Protein AF-A0A6J6G4D3-F1 (afdb_monomer_lite)

Structure (mmCIF, N/CA/C/O backbone):
data_AF-A0A6J6G4D3-F1
#
_entry.id   AF-A0A6J6G4D3-F1
#
loop_
_atom_site.group_PDB
_atom_site.id
_atom_site.type_symbol
_atom_site.label_atom_id
_atom_site.label_alt_id
_atom_site.label_comp_id
_atom_site.label_asym_id
_atom_site.label_entity_id
_atom_site.label_seq_id
_atom_site.pdbx_PDB_ins_code
_atom_site.Cartn_x
_atom_site.Cartn_y
_atom_site.Cartn_z
_atom_site.occupancy
_atom_site.B_iso_or_equiv
_atom_site.auth_seq_id
_atom_site.auth_comp_id
_atom_site.auth_asym_id
_atom_site.auth_atom_id
_atom_site.pdbx_PDB_model_num
ATOM 1 N N . MET A 1 1 ? 0.361 -16.123 -17.515 1.00 79.06 1 MET A N 1
ATOM 2 C CA . MET A 1 1 ? 0.739 -14.703 -17.359 1.00 79.06 1 MET A CA 1
ATOM 3 C C . MET A 1 1 ? 1.776 -14.618 -16.249 1.00 79.06 1 MET A C 1
ATOM 5 O O . MET A 1 1 ? 1.481 -15.124 -15.177 1.00 79.06 1 MET A O 1
ATOM 9 N N . LEU A 1 2 ? 2.967 -14.061 -16.498 1.00 91.00 2 LEU A N 1
ATOM 10 C CA . LEU A 1 2 ? 4.023 -13.911 -15.484 1.00 91.00 2 LEU A CA 1
ATOM 11 C C . LEU A 1 2 ? 4.363 -12.427 -15.311 1.00 91.00 2 LEU A C 1
ATOM 13 O O . LEU A 1 2 ? 4.586 -11.736 -16.308 1.00 91.00 2 LEU A O 1
ATOM 17 N N . LEU A 1 3 ? 4.391 -11.960 -14.060 1.00 94.88 3 LEU A N 1
ATOM 18 C CA . LEU A 1 3 ? 4.816 -10.612 -13.694 1.00 94.88 3 LEU A CA 1
ATOM 19 C C . LEU A 1 3 ? 6.159 -10.689 -12.966 1.00 94.88 3 LEU A C 1
ATOM 21 O O . LEU A 1 3 ? 6.322 -11.480 -12.041 1.00 94.88 3 LEU A O 1
ATOM 25 N N . MET A 1 4 ? 7.106 -9.848 -13.371 1.00 96.56 4 MET A N 1
ATOM 26 C CA . MET A 1 4 ? 8.358 -9.628 -12.655 1.00 96.56 4 MET A CA 1
ATOM 27 C C . MET A 1 4 ? 8.234 -8.372 -11.793 1.00 96.56 4 MET A C 1
ATOM 29 O O . MET A 1 4 ? 7.828 -7.323 -12.289 1.00 96.56 4 MET A O 1
ATOM 33 N N . GLY A 1 5 ? 8.586 -8.486 -10.514 1.00 94.50 5 GLY A N 1
ATOM 34 C CA . GLY A 1 5 ? 8.662 -7.352 -9.596 1.00 94.50 5 GLY A CA 1
ATOM 35 C C . GLY A 1 5 ? 9.999 -6.613 -9.691 1.00 94.50 5 GLY A C 1
ATOM 36 O O . GLY A 1 5 ? 11.034 -7.233 -9.943 1.00 94.50 5 GLY A O 1
ATOM 37 N N . GLY A 1 6 ? 10.003 -5.302 -9.458 1.00 93.62 6 GLY A N 1
ATOM 38 C CA . GLY A 1 6 ? 11.240 -4.531 -9.309 1.00 93.62 6 GLY A CA 1
ATOM 39 C C . GLY A 1 6 ? 11.010 -3.029 -9.156 1.00 93.62 6 GLY A C 1
ATOM 40 O O . GLY A 1 6 ? 9.909 -2.536 -9.351 1.00 93.62 6 GLY A O 1
ATOM 41 N N . SER A 1 7 ? 12.061 -2.287 -8.823 1.00 93.25 7 SER A N 1
ATOM 42 C CA . SER A 1 7 ? 12.006 -0.834 -8.565 1.00 93.25 7 SER A CA 1
ATOM 43 C C . SER A 1 7 ? 12.943 -0.020 -9.467 1.00 93.25 7 SER A C 1
ATOM 45 O O . SER A 1 7 ? 13.073 1.188 -9.297 1.00 93.25 7 SER A O 1
ATOM 47 N N . THR A 1 8 ? 13.650 -0.666 -10.403 1.00 94.31 8 THR A N 1
ATOM 48 C CA . THR A 1 8 ? 14.723 -0.021 -11.177 1.00 94.31 8 THR A CA 1
ATOM 49 C C . THR A 1 8 ? 14.529 -0.170 -12.683 1.00 94.31 8 THR A C 1
ATOM 51 O O . THR A 1 8 ? 14.022 -1.204 -13.135 1.00 94.31 8 THR A O 1
ATOM 54 N N . PRO A 1 9 ? 15.041 0.778 -13.494 1.00 96.38 9 PRO A N 1
ATOM 55 C CA . PRO A 1 9 ? 15.059 0.649 -14.952 1.00 96.38 9 PRO A CA 1
ATOM 56 C C . PRO A 1 9 ? 15.781 -0.613 -15.445 1.00 96.38 9 PRO A C 1
ATOM 58 O O . PRO A 1 9 ? 15.430 -1.179 -16.478 1.00 96.38 9 PRO A O 1
ATOM 61 N N . VAL A 1 10 ? 16.796 -1.082 -14.708 1.00 96.19 10 VAL A N 1
ATOM 62 C CA . VAL A 1 10 ? 17.534 -2.310 -15.044 1.00 96.19 10 VAL A CA 1
ATOM 63 C C . VAL A 1 10 ? 16.632 -3.540 -14.916 1.00 96.19 10 VAL A C 1
ATOM 65 O O . VAL A 1 10 ? 16.599 -4.363 -15.832 1.00 96.19 10 VAL A O 1
ATOM 68 N N . ALA A 1 11 ? 15.872 -3.647 -13.822 1.00 96.06 11 ALA A N 1
ATOM 69 C CA . ALA A 1 11 ? 14.906 -4.727 -13.628 1.00 96.06 11 ALA A CA 1
ATOM 70 C C . ALA A 1 11 ? 13.779 -4.670 -14.673 1.00 96.06 11 ALA A C 1
ATOM 72 O O . ALA A 1 11 ? 13.434 -5.697 -15.257 1.00 96.06 11 ALA A O 1
ATOM 73 N N . ALA A 1 12 ? 13.280 -3.469 -14.980 1.00 97.56 12 ALA A N 1
ATOM 74 C CA . ALA A 1 12 ? 12.244 -3.256 -15.990 1.00 97.56 12 ALA A CA 1
ATOM 75 C C . ALA A 1 12 ? 12.699 -3.740 -17.381 1.00 97.56 12 ALA A C 1
ATOM 77 O O . ALA A 1 12 ? 12.037 -4.566 -18.011 1.00 97.56 12 ALA A O 1
ATOM 78 N N . ARG A 1 13 ? 13.896 -3.336 -17.830 1.00 98.25 13 ARG A N 1
ATOM 79 C CA . ARG A 1 13 ? 14.475 -3.828 -19.094 1.00 98.25 13 ARG A CA 1
ATOM 80 C C . ARG A 1 13 ? 14.672 -5.343 -19.094 1.00 98.25 13 ARG A C 1
ATOM 82 O O . ARG A 1 13 ? 14.450 -6.002 -20.108 1.00 98.25 13 ARG A O 1
ATOM 89 N N . ARG A 1 14 ? 15.080 -5.924 -17.960 1.00 98.00 14 ARG A N 1
ATOM 90 C CA . ARG A 1 14 ? 15.230 -7.381 -17.830 1.00 98.00 14 ARG A CA 1
ATOM 91 C C . ARG A 1 14 ? 13.891 -8.099 -17.994 1.00 98.00 14 ARG A C 1
ATOM 93 O O . ARG A 1 14 ? 13.860 -9.105 -18.698 1.00 98.00 14 ARG A O 1
ATOM 100 N N . ALA A 1 15 ? 12.815 -7.579 -17.406 1.00 98.06 15 ALA A N 1
ATOM 101 C CA . ALA A 1 15 ? 11.470 -8.124 -17.570 1.00 98.06 15 ALA A CA 1
ATOM 102 C C . ALA A 1 15 ? 11.021 -8.088 -19.037 1.00 98.06 15 ALA A C 1
ATOM 104 O O . ALA A 1 15 ? 10.584 -9.113 -19.560 1.00 98.06 15 ALA A O 1
ATOM 105 N N . ALA A 1 16 ? 11.217 -6.953 -19.719 1.00 98.06 16 ALA A N 1
ATOM 106 C CA . ALA A 1 16 ? 10.893 -6.800 -21.136 1.00 98.06 16 ALA A CA 1
ATOM 107 C C . ALA A 1 16 ? 11.651 -7.806 -22.018 1.00 98.06 16 ALA A C 1
ATOM 109 O O . ALA A 1 16 ? 11.024 -8.517 -22.793 1.00 98.06 16 ALA A O 1
ATOM 110 N N . ARG A 1 17 ? 12.973 -7.965 -21.839 1.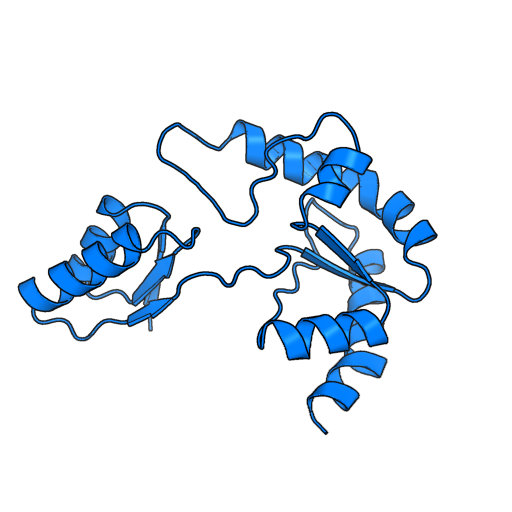00 98.12 17 ARG A N 1
ATOM 111 C CA . ARG A 1 17 ? 13.793 -8.955 -22.578 1.00 98.12 17 ARG A CA 1
ATOM 112 C C . ARG A 1 17 ? 13.374 -10.405 -22.353 1.00 98.12 17 ARG A C 1
ATOM 114 O O . ARG A 1 17 ? 13.643 -11.255 -23.191 1.00 98.12 17 ARG A O 1
ATOM 121 N N . LEU A 1 18 ? 12.771 -10.694 -21.203 1.00 97.62 18 LEU A N 1
ATOM 122 C CA . LEU A 1 18 ? 12.234 -12.012 -20.860 1.00 97.62 18 LEU A CA 1
ATOM 123 C C . LEU A 1 18 ? 10.755 -12.161 -21.247 1.00 97.62 18 LEU A C 1
ATOM 125 O O . LEU A 1 18 ? 10.135 -13.156 -20.879 1.00 97.62 18 LEU A O 1
ATOM 129 N N . HIS A 1 19 ? 10.185 -11.177 -21.949 1.00 97.25 19 HIS A N 1
ATOM 130 C CA . HIS A 1 19 ? 8.776 -11.123 -22.347 1.00 97.25 19 HIS A CA 1
ATOM 131 C C . HIS A 1 19 ? 7.821 -11.326 -21.154 1.00 97.25 19 HIS A C 1
ATOM 133 O O . HIS A 1 19 ? 6.774 -11.967 -21.255 1.00 97.25 19 HIS A O 1
ATOM 139 N N . CYS A 1 20 ? 8.206 -10.789 -19.994 1.00 97.94 20 CYS A N 1
ATOM 140 C CA . CYS A 1 20 ? 7.400 -10.779 -18.780 1.00 97.94 20 CYS A CA 1
ATOM 141 C C . CYS A 1 20 ? 6.693 -9.430 -18.634 1.00 97.94 20 CYS A C 1
ATOM 143 O O . CYS A 1 20 ? 7.243 -8.379 -18.976 1.00 97.94 20 CYS A O 1
ATOM 145 N N . PHE A 1 21 ? 5.491 -9.444 -18.063 1.00 97.75 21 PHE A N 1
ATOM 146 C CA . PHE A 1 21 ? 4.858 -8.220 -17.574 1.00 97.75 21 PHE A CA 1
ATOM 147 C C . PHE A 1 21 ? 5.622 -7.689 -16.360 1.00 97.75 21 PHE A C 1
ATOM 149 O O . PHE A 1 21 ? 6.349 -8.444 -15.708 1.00 97.75 21 PHE A O 1
ATOM 156 N N . PHE A 1 22 ? 5.492 -6.400 -16.056 1.00 97.81 22 PHE A N 1
ATOM 157 C CA . PHE A 1 22 ? 6.264 -5.784 -14.977 1.00 97.81 22 PHE A CA 1
ATOM 158 C C . PHE A 1 22 ? 5.363 -5.178 -13.904 1.00 97.81 22 PHE A C 1
ATOM 160 O O . PHE A 1 22 ? 4.424 -4.452 -14.215 1.00 97.81 22 PHE A O 1
ATOM 167 N N . SER A 1 23 ? 5.655 -5.480 -12.641 1.00 95.94 23 SER A N 1
ATOM 168 C CA . SER A 1 23 ? 5.008 -4.892 -11.468 1.00 95.94 23 SER A CA 1
ATOM 169 C C . SER A 1 23 ? 6.031 -4.033 -10.736 1.00 95.94 23 SER A C 1
ATOM 171 O O . SER A 1 23 ? 6.916 -4.560 -10.060 1.00 95.94 23 SER A O 1
ATOM 173 N N . ALA A 1 24 ? 5.939 -2.716 -10.885 1.00 94.62 24 ALA A N 1
ATOM 174 C CA . ALA A 1 24 ? 6.872 -1.809 -10.238 1.00 94.62 24 ALA A CA 1
ATOM 175 C C . ALA A 1 24 ? 6.594 -1.703 -8.729 1.00 94.62 24 ALA A C 1
ATOM 177 O O . ALA A 1 24 ? 5.445 -1.754 -8.293 1.00 94.62 24 ALA A O 1
ATOM 178 N N . ALA A 1 25 ? 7.648 -1.534 -7.932 1.00 91.69 25 ALA A N 1
ATOM 179 C CA . ALA A 1 25 ? 7.546 -1.275 -6.492 1.00 91.69 25 ALA A CA 1
ATOM 180 C C . ALA A 1 25 ? 7.460 0.227 -6.152 1.00 91.69 25 ALA A C 1
ATOM 182 O O . ALA A 1 25 ? 7.085 0.594 -5.040 1.00 91.69 25 ALA A O 1
ATOM 183 N N . ASN A 1 26 ? 7.797 1.100 -7.105 1.00 89.88 26 ASN A N 1
ATOM 184 C CA . ASN A 1 26 ? 7.724 2.555 -6.994 1.00 89.88 26 ASN A CA 1
ATOM 185 C C . ASN A 1 26 ? 6.961 3.154 -8.185 1.00 89.88 26 ASN A C 1
ATOM 187 O O . ASN A 1 26 ? 6.695 2.474 -9.174 1.00 89.88 26 ASN A O 1
ATOM 191 N N . ASN A 1 27 ? 6.596 4.428 -8.075 1.00 90.56 27 ASN A N 1
ATOM 192 C CA . ASN A 1 27 ? 5.849 5.171 -9.091 1.00 90.56 27 ASN A CA 1
ATOM 193 C C . ASN A 1 27 ? 6.757 6.021 -10.006 1.00 90.56 27 ASN A C 1
ATOM 195 O O . ASN A 1 27 ? 6.270 6.959 -10.633 1.00 90.56 27 ASN A O 1
ATOM 199 N N . ASP A 1 28 ? 8.057 5.711 -10.078 1.00 92.06 28 ASP A N 1
ATOM 200 C CA . ASP A 1 28 ? 9.020 6.456 -10.896 1.00 92.06 28 ASP A CA 1
ATOM 201 C C . ASP A 1 28 ? 8.718 6.260 -12.398 1.00 92.06 28 ASP A C 1
ATOM 203 O O . ASP A 1 28 ? 8.828 5.132 -12.902 1.00 92.06 28 ASP A O 1
ATOM 207 N N . PRO A 1 29 ? 8.370 7.331 -13.144 1.00 93.44 29 PRO A N 1
ATOM 208 C CA . PRO A 1 29 ? 8.099 7.240 -14.576 1.00 93.44 29 PRO A CA 1
ATOM 209 C C . PRO A 1 29 ? 9.256 6.625 -15.369 1.00 93.44 29 PRO A C 1
ATOM 211 O O . PRO A 1 29 ? 9.014 5.846 -16.291 1.00 93.44 29 PRO A O 1
ATOM 214 N N . ALA A 1 30 ? 10.508 6.865 -14.960 1.00 95.19 30 ALA A N 1
ATOM 215 C CA . ALA A 1 30 ? 11.682 6.346 -15.657 1.00 95.19 30 ALA A CA 1
ATOM 216 C C . ALA A 1 30 ? 11.740 4.807 -15.664 1.00 95.19 30 ALA A C 1
ATOM 218 O O . ALA A 1 30 ? 12.304 4.203 -16.580 1.00 95.19 30 ALA A O 1
ATOM 219 N N . VAL A 1 31 ? 11.148 4.147 -14.661 1.00 96.44 31 VAL A N 1
ATOM 220 C CA . VAL A 1 31 ? 11.044 2.682 -14.608 1.00 96.44 31 VAL A CA 1
ATOM 221 C C . VAL A 1 31 ? 10.040 2.174 -15.644 1.00 96.44 31 VAL A C 1
ATOM 223 O O . VAL A 1 31 ? 10.323 1.204 -16.353 1.00 96.44 31 VAL A O 1
ATOM 226 N N . ALA A 1 32 ? 8.884 2.834 -15.762 1.00 96.94 32 ALA A N 1
ATOM 227 C CA . ALA A 1 32 ? 7.868 2.485 -16.751 1.00 96.94 32 ALA A CA 1
ATOM 228 C C . ALA A 1 32 ? 8.348 2.752 -18.183 1.00 96.94 32 ALA A C 1
ATOM 230 O O . ALA A 1 32 ? 8.156 1.899 -19.052 1.00 96.94 32 ALA A O 1
ATOM 231 N N . ASP A 1 33 ? 9.006 3.886 -18.415 1.00 97.81 33 ASP A N 1
ATOM 232 C CA . ASP A 1 33 ? 9.549 4.256 -19.722 1.00 97.81 33 ASP A CA 1
ATOM 233 C C . ASP A 1 33 ? 10.618 3.254 -20.164 1.00 97.81 33 ASP A C 1
ATOM 235 O O . ASP A 1 33 ? 10.533 2.691 -21.256 1.00 97.81 33 ASP A O 1
ATOM 239 N N . ALA A 1 34 ? 11.545 2.901 -19.268 1.00 98.06 34 ALA A N 1
ATOM 240 C CA . ALA A 1 34 ? 12.566 1.895 -19.545 1.00 98.06 34 ALA A CA 1
ATOM 241 C C . ALA A 1 34 ? 11.986 0.516 -19.904 1.00 98.06 34 ALA A C 1
ATOM 243 O O . ALA A 1 34 ? 12.571 -0.196 -20.721 1.00 98.06 34 ALA A O 1
ATOM 244 N N . TYR A 1 35 ? 10.862 0.118 -19.298 1.00 98.44 35 TYR A N 1
ATOM 245 C CA . TYR A 1 35 ? 10.166 -1.117 -19.661 1.00 98.44 35 TYR A CA 1
ATOM 246 C C . TYR A 1 35 ? 9.556 -1.031 -21.063 1.00 98.44 35 TYR A C 1
ATOM 248 O O . TYR A 1 35 ? 9.745 -1.945 -21.866 1.00 98.44 35 TYR A O 1
ATOM 256 N N . ARG A 1 36 ? 8.838 0.061 -21.359 1.00 98.25 36 ARG A N 1
ATOM 257 C CA . ARG A 1 36 ? 8.141 0.266 -22.640 1.00 98.25 36 ARG A CA 1
ATOM 258 C C . ARG A 1 36 ? 9.119 0.356 -23.808 1.00 98.25 36 ARG A C 1
ATOM 260 O O . ARG A 1 36 ? 8.964 -0.377 -24.777 1.00 98.25 36 ARG A O 1
ATOM 267 N N . GLU A 1 37 ? 10.176 1.154 -23.672 1.00 98.38 37 GLU A N 1
ATOM 268 C CA . GLU A 1 37 ? 11.224 1.269 -24.693 1.00 98.38 37 GLU A CA 1
ATOM 269 C C . GLU A 1 37 ? 11.885 -0.075 -25.006 1.00 98.38 37 GLU A C 1
ATOM 271 O O . GLU A 1 37 ? 12.228 -0.368 -26.151 1.00 98.38 37 GLU A O 1
ATOM 276 N N . GLU A 1 38 ? 12.124 -0.898 -23.985 1.00 98.62 38 GLU A N 1
ATOM 277 C CA . GLU A 1 38 ? 12.756 -2.197 -24.185 1.00 98.62 38 GLU A CA 1
ATOM 278 C C . GLU A 1 38 ? 11.785 -3.213 -24.786 1.00 98.62 38 GLU A C 1
ATOM 280 O O . GLU A 1 38 ? 12.208 -4.014 -25.615 1.00 98.62 38 GLU A O 1
ATOM 285 N N . CYS A 1 39 ? 10.497 -3.145 -24.434 1.00 98.50 39 CYS A N 1
ATOM 286 C CA . CYS A 1 39 ? 9.438 -3.912 -25.088 1.00 98.50 39 CYS A CA 1
ATOM 287 C C . CYS A 1 39 ? 9.409 -3.638 -26.598 1.00 98.50 39 CYS A C 1
ATOM 289 O O . CYS A 1 39 ? 9.420 -4.588 -27.382 1.00 98.50 39 CYS A O 1
ATOM 291 N N . ASP A 1 40 ? 9.473 -2.367 -27.003 1.00 98.31 40 ASP A N 1
ATOM 292 C CA . ASP A 1 40 ? 9.513 -1.977 -28.416 1.00 98.31 40 ASP A CA 1
ATOM 293 C C . ASP A 1 40 ? 10.753 -2.542 -29.128 1.00 98.31 40 ASP A C 1
ATOM 295 O O . ASP A 1 40 ? 10.643 -3.107 -30.217 1.00 98.31 40 ASP A O 1
ATOM 299 N N . LYS A 1 41 ? 11.932 -2.475 -28.491 1.00 98.38 41 LYS A N 1
ATOM 300 C CA . LYS A 1 41 ? 13.193 -3.003 -29.052 1.00 98.38 41 LYS A CA 1
ATOM 301 C C . LYS A 1 41 ? 13.171 -4.513 -29.274 1.00 98.38 41 LYS A C 1
ATOM 303 O O . LYS A 1 41 ? 13.762 -4.988 -30.240 1.00 98.38 41 LYS A O 1
ATOM 308 N N . VAL A 1 42 ? 12.535 -5.270 -28.378 1.00 98.25 42 VAL A N 1
ATOM 309 C CA . VAL A 1 42 ? 12.473 -6.741 -28.466 1.00 98.25 42 VAL A CA 1
ATOM 310 C C . VAL A 1 42 ? 11.210 -7.250 -29.169 1.00 98.25 42 VAL A C 1
ATOM 312 O O . VAL A 1 42 ? 11.038 -8.457 -29.317 1.00 98.25 42 VAL A O 1
ATOM 315 N N . GLY A 1 43 ? 10.331 -6.351 -29.626 1.00 98.00 43 GLY A N 1
ATOM 316 C CA . GLY A 1 43 ? 9.086 -6.708 -30.309 1.00 98.00 43 GLY A CA 1
ATOM 317 C C . GLY A 1 43 ? 8.038 -7.348 -29.392 1.00 98.00 43 GLY A C 1
ATOM 318 O O . GLY A 1 43 ? 7.220 -8.148 -29.851 1.00 98.00 43 GLY A O 1
ATOM 319 N N . PHE A 1 44 ? 8.050 -7.020 -28.098 1.00 97.62 44 PHE A N 1
ATOM 320 C CA . PHE A 1 44 ? 7.116 -7.554 -27.109 1.00 97.62 44 PHE A CA 1
ATOM 321 C C . PHE A 1 44 ? 5.997 -6.556 -26.793 1.00 97.62 44 PHE A C 1
ATOM 323 O O . PHE A 1 44 ? 6.251 -5.400 -26.479 1.00 97.62 44 PHE A O 1
ATOM 330 N N . LYS A 1 45 ? 4.736 -7.004 -26.805 1.00 96.56 45 LYS A N 1
ATOM 331 C CA . LYS A 1 45 ? 3.589 -6.194 -26.356 1.00 96.56 45 LYS A CA 1
ATOM 332 C C . LYS A 1 45 ? 3.344 -6.393 -24.858 1.00 96.56 45 LYS A C 1
ATOM 334 O O . LYS A 1 45 ? 2.423 -7.105 -24.459 1.00 96.56 45 LYS A O 1
ATOM 339 N N . GLY A 1 46 ? 4.214 -5.801 -24.047 1.00 94.38 46 GLY A N 1
ATOM 340 C CA . GLY A 1 46 ? 4.144 -5.841 -22.588 1.00 94.38 46 GLY A CA 1
ATOM 341 C C . GLY A 1 46 ? 3.209 -4.792 -21.976 1.00 94.38 46 GLY A C 1
ATOM 342 O O . GLY A 1 46 ? 2.816 -3.826 -22.625 1.00 94.38 46 GLY A O 1
ATOM 343 N N . PHE A 1 47 ? 2.900 -4.955 -20.689 1.00 95.19 47 PHE A N 1
ATOM 344 C CA . PHE A 1 47 ? 2.303 -3.921 -19.844 1.00 95.19 47 PHE A CA 1
ATOM 345 C C . PHE A 1 47 ? 3.079 -3.827 -18.528 1.00 95.19 47 PHE A C 1
ATOM 347 O O . PHE A 1 47 ? 3.624 -4.818 -18.030 1.00 95.19 47 PHE A O 1
ATOM 354 N N . VAL A 1 48 ? 3.117 -2.617 -17.977 1.00 96.38 48 VAL A N 1
ATOM 355 C CA . VAL A 1 48 ? 3.707 -2.313 -16.674 1.00 96.38 48 VAL A CA 1
ATOM 356 C C . VAL A 1 48 ? 2.622 -1.795 -15.741 1.00 96.38 48 VAL A C 1
ATOM 358 O O . VAL A 1 48 ? 1.847 -0.915 -16.114 1.00 96.38 48 VAL A O 1
ATOM 361 N N . MET A 1 49 ? 2.575 -2.346 -14.534 1.00 94.19 49 MET A N 1
ATOM 362 C CA . MET A 1 49 ? 1.753 -1.871 -13.431 1.00 94.19 49 MET A CA 1
ATOM 363 C C . MET A 1 49 ? 2.614 -0.994 -12.526 1.00 94.19 49 MET A C 1
ATOM 365 O O . MET A 1 49 ? 3.618 -1.461 -11.988 1.00 94.19 49 MET A O 1
ATOM 369 N N . LEU A 1 50 ? 2.224 0.270 -12.377 1.00 92.06 50 LEU A N 1
ATOM 370 C CA . LEU A 1 50 ? 2.788 1.170 -11.376 1.00 92.06 50 LEU A CA 1
ATOM 371 C C . LEU A 1 50 ? 1.908 1.137 -10.118 1.00 92.06 50 LEU A C 1
ATOM 373 O O . LEU A 1 50 ? 0.684 1.038 -10.247 1.00 92.06 50 LEU A O 1
ATOM 377 N N . PRO A 1 51 ? 2.496 1.219 -8.917 1.00 88.25 51 PRO A N 1
ATOM 378 C CA . PRO A 1 51 ? 1.729 1.309 -7.688 1.00 88.25 51 PRO A CA 1
ATOM 379 C C . PRO A 1 51 ? 0.972 2.641 -7.624 1.00 88.25 51 PRO A C 1
ATOM 381 O O . PRO A 1 51 ? 1.464 3.680 -8.069 1.00 88.25 51 PRO A O 1
ATOM 384 N N . ALA A 1 52 ? -0.229 2.607 -7.048 1.00 82.69 52 ALA A N 1
ATOM 385 C CA . ALA A 1 52 ? -0.988 3.811 -6.732 1.00 82.69 52 ALA A CA 1
ATOM 386 C C . ALA A 1 52 ? -0.385 4.529 -5.513 1.00 82.69 52 ALA A C 1
ATOM 388 O O . ALA A 1 52 ? 0.220 3.900 -4.648 1.00 82.69 52 ALA A O 1
ATOM 389 N N . ASN A 1 53 ? -0.635 5.836 -5.394 1.00 84.25 53 ASN A N 1
ATOM 390 C CA . ASN A 1 53 ? -0.293 6.626 -4.202 1.00 84.25 53 ASN A CA 1
ATOM 391 C C . ASN A 1 53 ? -1.322 6.424 -3.069 1.00 84.25 53 ASN A C 1
ATOM 393 O O . ASN A 1 53 ? -1.786 7.392 -2.467 1.00 84.25 53 ASN A O 1
ATOM 397 N N . ALA A 1 54 ? -1.735 5.177 -2.847 1.00 90.38 54 ALA A N 1
ATOM 398 C CA . ALA A 1 54 ? -2.655 4.769 -1.791 1.00 90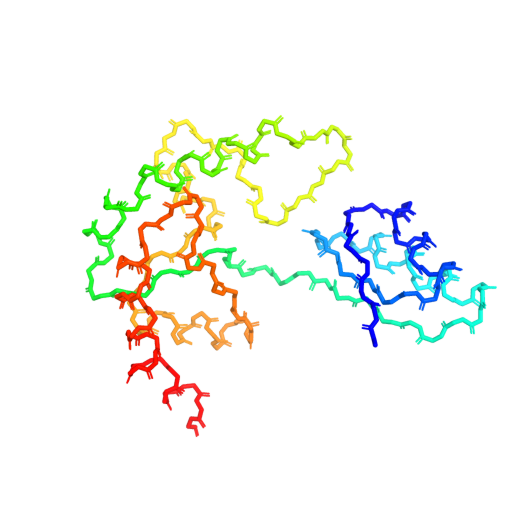.38 54 ALA A CA 1
ATOM 399 C C . ALA A 1 54 ? -1.866 4.193 -0.600 1.00 90.38 54 ALA A C 1
ATOM 401 O O . ALA A 1 54 ? -0.713 3.792 -0.787 1.00 90.38 54 ALA A O 1
ATOM 402 N N . PRO A 1 55 ? -2.463 4.112 0.605 1.00 93.31 55 PRO A N 1
ATOM 403 C CA . PRO A 1 55 ? -1.835 3.428 1.732 1.00 93.31 55 PRO A CA 1
ATOM 404 C C . PRO A 1 55 ? -1.424 1.994 1.367 1.00 93.31 55 PRO A C 1
ATOM 406 O O . PRO A 1 55 ? -2.171 1.269 0.706 1.00 93.31 55 PRO A O 1
ATOM 409 N N . GLY A 1 56 ? -0.229 1.591 1.802 1.00 91.50 56 GLY A N 1
ATOM 410 C CA . GLY A 1 56 ? 0.311 0.243 1.610 1.00 91.50 56 GLY A CA 1
ATOM 411 C C . GLY A 1 56 ? -0.294 -0.796 2.554 1.00 91.50 56 GLY A C 1
ATOM 412 O O . GLY A 1 56 ? -0.262 -1.991 2.262 1.00 91.50 56 GLY A O 1
ATOM 413 N N . PHE A 1 57 ? -0.869 -0.335 3.663 1.00 95.25 57 PHE A N 1
ATOM 414 C CA . PHE A 1 57 ? -1.595 -1.141 4.631 1.00 95.25 57 PHE A CA 1
ATOM 415 C C . PHE A 1 57 ? -2.887 -0.433 5.031 1.00 95.25 57 PHE A C 1
ATOM 417 O O . PHE A 1 57 ? -2.875 0.756 5.359 1.00 95.25 57 PHE A O 1
ATOM 424 N N . ILE A 1 58 ? -3.987 -1.184 5.039 1.00 97.25 58 ILE A N 1
ATOM 425 C CA . ILE A 1 58 ? -5.291 -0.723 5.509 1.00 97.25 58 ILE A CA 1
ATOM 426 C C . ILE A 1 58 ? -5.847 -1.739 6.502 1.00 97.25 58 ILE A C 1
ATOM 428 O O . ILE A 1 58 ? -5.943 -2.924 6.183 1.00 97.25 58 ILE A O 1
ATOM 432 N N . HIS A 1 59 ? -6.248 -1.252 7.675 1.00 98.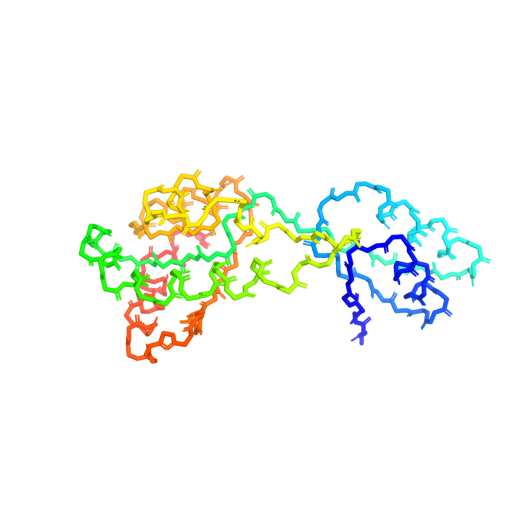00 59 HIS A N 1
ATOM 433 C CA . HIS A 1 59 ? -6.992 -1.997 8.689 1.00 98.00 59 HIS A CA 1
ATOM 434 C C . HIS A 1 59 ? -8.318 -1.290 8.948 1.00 98.00 59 HIS A C 1
ATOM 436 O O . HIS A 1 59 ? -8.343 -0.118 9.325 1.00 98.00 59 HIS A O 1
ATOM 442 N N . VAL A 1 60 ? -9.419 -1.996 8.719 1.00 98.50 60 VAL A N 1
ATOM 443 C CA . VAL A 1 60 ? -10.780 -1.495 8.922 1.00 98.50 60 VAL A CA 1
ATOM 444 C C . VAL A 1 60 ? -11.217 -1.814 10.345 1.00 98.50 60 VAL A C 1
ATOM 446 O O . VAL A 1 60 ? -11.126 -2.955 10.783 1.00 98.50 60 VAL A O 1
ATOM 449 N N . THR A 1 61 ? -11.708 -0.815 11.067 1.00 98.44 61 THR A N 1
ATOM 450 C CA . THR A 1 61 ? -12.106 -0.953 12.470 1.00 98.44 61 THR A CA 1
ATOM 451 C C . THR A 1 61 ? -13.191 0.042 12.849 1.00 98.44 61 THR A C 1
ATOM 453 O O . THR A 1 61 ? -13.340 1.074 12.214 1.00 98.44 61 THR A O 1
ATOM 456 N N . GLU A 1 62 ? -13.955 -0.230 13.899 1.00 98.25 62 GLU A N 1
ATOM 457 C CA . GLU A 1 62 ? -14.879 0.762 14.467 1.00 98.25 62 GLU A CA 1
ATOM 458 C C . GLU A 1 62 ? -14.192 1.719 15.447 1.00 98.25 62 GLU A C 1
ATOM 460 O O . GLU A 1 62 ? -14.750 2.762 15.773 1.00 98.25 62 GLU A O 1
ATOM 465 N N . ASP A 1 63 ? -12.983 1.378 15.899 1.00 98.19 63 ASP A N 1
ATOM 466 C CA . ASP A 1 63 ? -12.224 2.151 16.880 1.00 98.19 63 ASP A CA 1
ATOM 467 C C . ASP A 1 63 ? -10.759 2.288 16.428 1.00 98.19 63 ASP A C 1
ATOM 469 O O . ASP A 1 63 ? -9.892 1.489 16.816 1.00 98.19 63 ASP A O 1
ATOM 473 N N . PRO A 1 64 ? -10.468 3.281 15.562 1.00 97.81 64 PRO A N 1
ATOM 474 C CA . PRO A 1 64 ? -9.119 3.516 15.069 1.00 97.81 64 PRO A CA 1
ATOM 475 C C . PRO A 1 64 ? -8.105 3.789 16.178 1.00 97.81 64 PRO A C 1
ATOM 477 O O . PRO A 1 64 ? -6.972 3.322 16.082 1.00 97.81 64 PRO A O 1
ATOM 480 N N . GLU A 1 65 ? -8.481 4.512 17.236 1.00 96.38 65 GLU A N 1
ATOM 481 C CA . GLU A 1 65 ? -7.563 4.838 18.332 1.00 96.38 65 GLU A CA 1
ATOM 482 C C . GLU A 1 65 ? -7.119 3.577 19.080 1.00 96.38 65 GLU A C 1
ATOM 484 O O . GLU A 1 65 ? -5.921 3.377 19.317 1.00 96.38 65 GLU A O 1
ATOM 489 N N . ARG A 1 66 ? -8.060 2.682 19.397 1.00 97.50 66 ARG A N 1
ATOM 490 C CA . ARG A 1 66 ? -7.760 1.382 20.009 1.00 97.50 66 ARG A CA 1
ATOM 491 C C . ARG A 1 66 ? -6.881 0.523 19.109 1.00 97.50 66 ARG A C 1
ATOM 493 O O . ARG A 1 66 ? -5.879 -0.024 19.577 1.00 97.50 66 ARG A O 1
ATOM 500 N N . ASP A 1 67 ? -7.239 0.377 17.837 1.00 97.69 67 ASP A N 1
ATOM 501 C CA . ASP A 1 67 ? -6.537 -0.556 16.954 1.00 97.69 67 ASP A CA 1
ATOM 502 C C . ASP A 1 67 ? -5.176 -0.030 16.503 1.00 97.69 67 ASP A C 1
ATOM 504 O O . ASP A 1 67 ? -4.257 -0.829 16.350 1.00 97.69 67 ASP A O 1
ATOM 508 N N . TRP A 1 68 ? -4.972 1.289 16.432 1.00 97.12 68 TRP A N 1
ATOM 509 C CA . TRP A 1 68 ? -3.627 1.852 16.300 1.00 97.12 68 TRP A CA 1
ATOM 510 C C . TRP A 1 68 ? -2.699 1.371 17.417 1.00 97.12 68 TRP A C 1
ATOM 512 O O . TRP A 1 68 ? -1.564 0.991 17.141 1.00 97.12 68 TRP A O 1
ATOM 522 N N . ASN A 1 69 ? -3.175 1.344 18.665 1.00 96.56 69 ASN A N 1
ATOM 523 C CA . ASN A 1 69 ? -2.378 0.866 19.795 1.00 96.56 69 ASN A CA 1
ATOM 524 C C . ASN A 1 69 ? -2.132 -0.650 19.734 1.00 96.56 69 ASN A C 1
ATOM 526 O O . ASN A 1 69 ? -1.020 -1.099 20.005 1.00 96.56 69 ASN A O 1
ATOM 530 N N . ARG A 1 70 ? -3.138 -1.444 19.338 1.00 97.56 70 ARG A N 1
ATOM 531 C CA . ARG A 1 70 ? -2.996 -2.906 19.171 1.00 97.56 70 ARG A CA 1
ATOM 532 C C . ARG A 1 70 ? -2.027 -3.267 18.041 1.00 97.56 70 ARG A C 1
ATOM 534 O O . ARG A 1 70 ? -1.287 -4.238 18.164 1.00 97.56 70 ARG A O 1
ATOM 541 N N . LEU A 1 71 ? -2.027 -2.488 16.959 1.00 97.88 71 LEU A N 1
ATOM 542 C CA . LEU A 1 71 ? -1.222 -2.731 15.761 1.00 97.88 71 LEU A CA 1
ATOM 543 C C . LEU A 1 71 ? 0.191 -2.142 15.844 1.00 97.88 71 LEU A C 1
ATOM 545 O O . LEU A 1 71 ? 1.071 -2.579 15.101 1.00 97.88 71 LEU A O 1
ATOM 549 N N . ALA A 1 72 ? 0.424 -1.178 16.742 1.00 97.12 72 ALA A N 1
ATOM 550 C CA . ALA A 1 72 ? 1.684 -0.445 16.846 1.00 97.12 72 ALA A CA 1
ATOM 551 C C . ALA A 1 72 ? 2.938 -1.342 16.866 1.00 97.12 72 ALA A C 1
ATOM 553 O O . ALA A 1 72 ? 3.866 -1.037 16.116 1.00 97.12 72 ALA A O 1
ATOM 554 N N . PRO A 1 73 ? 3.002 -2.459 17.623 1.00 97.12 73 PRO A N 1
ATOM 555 C CA . PRO A 1 73 ? 4.192 -3.312 17.623 1.00 97.12 73 PRO A CA 1
ATOM 556 C C . PRO A 1 73 ? 4.536 -3.882 16.237 1.00 97.12 73 PRO A C 1
ATOM 558 O O . PRO A 1 73 ? 5.708 -3.937 15.874 1.00 97.12 73 PRO A O 1
ATOM 561 N N . TYR A 1 74 ? 3.525 -4.256 15.449 1.00 97.12 74 TYR A N 1
ATOM 562 C CA . TYR A 1 74 ? 3.694 -4.864 14.124 1.00 97.12 74 TYR A CA 1
ATOM 563 C C . TYR A 1 74 ? 4.018 -3.815 13.059 1.00 97.12 74 TYR A C 1
ATOM 565 O O . TYR A 1 74 ? 4.936 -4.010 12.265 1.00 97.12 74 TYR A O 1
ATOM 573 N N . ILE A 1 75 ? 3.324 -2.671 13.103 1.00 96.44 75 ILE A N 1
ATOM 574 C CA . ILE A 1 75 ? 3.582 -1.520 12.227 1.00 96.44 75 ILE A CA 1
ATOM 575 C C . ILE A 1 75 ? 5.018 -1.024 12.413 1.00 96.44 75 ILE A C 1
ATOM 577 O O . ILE A 1 75 ? 5.754 -0.857 11.443 1.00 96.44 75 ILE A O 1
ATOM 581 N N . MET A 1 76 ? 5.443 -0.818 13.664 1.00 95.94 76 MET A N 1
ATOM 582 C CA . MET A 1 76 ? 6.791 -0.327 13.958 1.00 95.94 76 MET A CA 1
ATOM 583 C C . MET A 1 76 ? 7.862 -1.346 13.572 1.00 95.94 76 MET A C 1
ATOM 585 O O . MET A 1 76 ? 8.922 -0.952 13.084 1.00 95.94 76 MET A O 1
ATOM 589 N N . HIS A 1 77 ? 7.598 -2.642 13.774 1.00 94.75 77 HIS A N 1
ATOM 590 C CA . HIS A 1 77 ? 8.504 -3.700 13.339 1.00 94.75 77 HIS A CA 1
ATOM 591 C C . HIS A 1 77 ? 8.676 -3.690 11.818 1.00 94.75 77 HIS A C 1
ATOM 593 O O . HIS A 1 77 ? 9.807 -3.607 11.344 1.00 94.75 77 HIS A O 1
ATOM 599 N N . GLU A 1 78 ? 7.578 -3.700 11.057 1.00 93.75 78 GLU A N 1
ATOM 600 C CA . GLU A 1 78 ? 7.644 -3.699 9.598 1.00 93.75 78 GLU A CA 1
ATOM 601 C C . GLU A 1 78 ? 8.344 -2.446 9.066 1.00 93.75 78 GLU A C 1
ATOM 603 O O . GLU A 1 78 ? 9.296 -2.566 8.294 1.00 93.75 78 GLU A O 1
ATOM 608 N N . ALA A 1 79 ? 7.927 -1.256 9.508 1.00 93.00 79 ALA A N 1
ATOM 609 C CA . ALA A 1 79 ? 8.479 0.004 9.021 1.00 93.00 79 ALA A CA 1
ATOM 610 C C . ALA A 1 79 ? 10.005 0.068 9.216 1.00 93.00 79 ALA A C 1
ATOM 612 O O . ALA A 1 79 ? 10.738 0.453 8.300 1.00 93.00 79 ALA A O 1
ATOM 613 N N . ARG A 1 80 ? 10.498 -0.382 10.379 1.00 92.50 80 ARG A N 1
ATOM 614 C CA . ARG A 1 80 ? 11.936 -0.437 10.683 1.00 92.50 80 ARG A CA 1
ATOM 615 C C . ARG A 1 80 ? 12.654 -1.504 9.866 1.00 92.50 80 ARG A C 1
ATOM 617 O O . ARG A 1 80 ? 13.663 -1.199 9.238 1.00 92.50 80 ARG A O 1
ATOM 624 N N . SER A 1 81 ? 12.121 -2.724 9.811 1.00 90.31 81 SER A N 1
ATOM 625 C CA . SER A 1 81 ? 12.736 -3.818 9.051 1.00 90.31 81 SER A CA 1
ATOM 626 C C . SER A 1 81 ? 12.816 -3.516 7.552 1.00 90.31 81 SER A C 1
ATOM 628 O O . SER A 1 81 ? 13.842 -3.774 6.926 1.00 90.31 81 SER A O 1
ATOM 630 N N . TYR A 1 82 ? 11.782 -2.902 6.970 1.00 85.38 82 TYR A N 1
ATOM 631 C CA . TYR A 1 82 ? 11.832 -2.440 5.581 1.00 85.38 82 TYR A CA 1
ATOM 632 C C . TYR A 1 82 ? 12.824 -1.290 5.392 1.00 85.38 82 TYR A C 1
ATOM 634 O O . TYR A 1 82 ? 13.496 -1.240 4.361 1.00 85.38 82 TYR A O 1
ATOM 642 N N . GLY A 1 83 ? 12.944 -0.386 6.369 1.00 83.62 83 GLY A N 1
ATOM 643 C CA . GLY A 1 83 ? 13.956 0.669 6.362 1.00 83.62 83 GLY A CA 1
ATOM 644 C C . GLY A 1 83 ? 15.385 0.122 6.305 1.00 83.62 83 GLY A C 1
ATOM 645 O O . GLY A 1 83 ? 16.186 0.590 5.499 1.00 83.62 83 GLY A O 1
ATOM 646 N N . GLU A 1 84 ? 15.689 -0.922 7.076 1.00 83.75 84 GLU A N 1
ATOM 647 C CA . GLU A 1 84 ? 17.022 -1.543 7.119 1.00 83.75 84 GLU A CA 1
ATOM 648 C C . GLU A 1 84 ? 17.448 -2.192 5.790 1.00 83.75 84 GLU A C 1
ATOM 650 O O . GLU A 1 84 ? 18.643 -2.298 5.502 1.00 83.75 84 GLU A O 1
ATOM 655 N N . TRP A 1 85 ? 16.499 -2.652 4.968 1.00 77.94 85 TRP A N 1
ATOM 656 C CA . TRP A 1 85 ? 16.800 -3.397 3.738 1.00 77.94 85 TRP A CA 1
ATOM 657 C C . TRP A 1 85 ? 16.763 -2.547 2.458 1.00 77.94 85 TRP A C 1
ATOM 659 O O . TRP A 1 85 ? 17.153 -3.035 1.391 1.00 77.94 85 TRP A O 1
ATOM 669 N N . GLN A 1 86 ? 16.361 -1.273 2.538 1.00 75.56 86 GLN A N 1
ATOM 670 C CA . GLN A 1 86 ? 16.402 -0.336 1.409 1.00 75.56 86 GLN A CA 1
ATOM 671 C C . GLN A 1 86 ?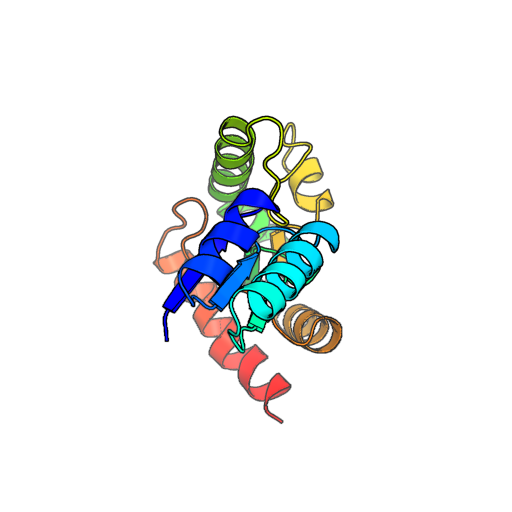 17.849 0.084 1.110 1.00 75.56 86 GLN A C 1
ATOM 673 O O . GLN A 1 86 ? 18.431 0.960 1.747 1.00 75.56 86 GLN A O 1
ATOM 678 N N . ARG A 1 87 ? 18.456 -0.564 0.112 1.00 76.94 87 ARG A N 1
ATOM 679 C CA . ARG A 1 87 ? 19.806 -0.230 -0.369 1.00 76.94 87 ARG A CA 1
ATOM 680 C C . ARG A 1 87 ? 19.782 1.003 -1.284 1.00 76.94 87 ARG A C 1
ATOM 682 O O . ARG A 1 87 ? 18.768 1.239 -1.942 1.00 76.94 87 ARG A O 1
ATOM 689 N N . PRO A 1 88 ? 20.904 1.736 -1.433 1.00 77.19 88 PRO A N 1
ATOM 690 C CA . PRO A 1 88 ? 21.000 2.834 -2.392 1.00 77.19 88 PRO A CA 1
ATOM 691 C C . PRO A 1 88 ? 20.531 2.427 -3.797 1.00 77.19 88 PRO A C 1
ATOM 693 O O . PRO A 1 88 ? 20.971 1.413 -4.341 1.00 77.19 88 PRO A O 1
ATOM 696 N N . GLY A 1 89 ? 19.627 3.220 -4.376 1.00 73.88 89 GLY A N 1
ATOM 697 C CA . GLY A 1 89 ? 19.036 2.963 -5.694 1.00 73.88 89 GLY A CA 1
ATOM 698 C C . GLY A 1 89 ? 17.841 2.001 -5.703 1.00 73.88 89 GLY A C 1
ATOM 699 O O . GLY A 1 89 ? 17.340 1.690 -6.781 1.00 73.88 89 GLY A O 1
ATOM 700 N N . GLN A 1 90 ? 17.381 1.526 -4.542 1.00 76.06 90 GLN A N 1
ATOM 701 C CA . GLN A 1 90 ? 16.075 0.885 -4.375 1.00 76.06 90 GLN A CA 1
ATOM 702 C C . GLN A 1 90 ? 15.101 1.877 -3.736 1.00 76.06 90 GLN A C 1
ATOM 704 O O . GLN A 1 90 ? 15.492 2.695 -2.906 1.00 76.06 90 GLN A O 1
ATOM 709 N N . SER A 1 91 ? 13.836 1.813 -4.137 1.00 80.50 91 SER A N 1
ATOM 710 C CA . SER A 1 91 ? 12.758 2.525 -3.458 1.00 80.50 91 SER A CA 1
ATOM 711 C C . SER A 1 91 ? 11.452 1.753 -3.588 1.00 80.50 91 SER A C 1
ATOM 713 O O . SER A 1 91 ? 11.262 0.959 -4.513 1.00 80.50 91 SER A O 1
ATOM 715 N N . SER A 1 92 ? 10.558 1.962 -2.626 1.00 83.50 92 SER A N 1
ATOM 716 C CA . SER A 1 92 ? 9.228 1.363 -2.592 1.00 83.50 92 SER A CA 1
ATOM 717 C C . SER A 1 92 ? 8.227 2.384 -2.071 1.00 83.50 92 SER A C 1
ATOM 719 O O . SER A 1 92 ? 8.567 3.144 -1.165 1.00 83.50 92 SER A O 1
ATOM 721 N N . VAL A 1 93 ? 6.998 2.380 -2.594 1.00 83.38 93 VAL A N 1
ATOM 722 C CA . VAL A 1 93 ? 5.925 3.261 -2.089 1.00 83.38 93 VAL A CA 1
ATOM 723 C C . VAL A 1 93 ? 5.523 2.960 -0.644 1.00 83.38 93 VAL A C 1
ATOM 725 O O . VAL A 1 93 ? 4.934 3.812 0.007 1.00 83.38 93 VAL A O 1
ATOM 728 N N . VAL A 1 94 ? 5.852 1.769 -0.131 1.00 82.25 94 VAL A N 1
ATOM 729 C CA . VAL A 1 94 ? 5.575 1.389 1.265 1.00 82.25 94 VAL A CA 1
ATOM 730 C C . VAL A 1 94 ? 6.735 1.700 2.213 1.00 82.25 94 VAL A C 1
ATOM 732 O O . VAL A 1 94 ? 6.711 1.308 3.374 1.00 82.25 94 VAL A O 1
ATOM 735 N N . HIS A 1 95 ? 7.787 2.368 1.736 1.00 84.81 95 HIS A N 1
ATOM 736 C CA . HIS A 1 95 ? 8.893 2.757 2.600 1.00 84.81 95 HIS A CA 1
ATOM 737 C C . HIS A 1 95 ? 8.515 3.967 3.458 1.00 84.81 95 HIS A C 1
ATOM 739 O O . HIS A 1 95 ? 8.101 5.004 2.942 1.00 84.81 95 HIS A O 1
ATOM 745 N N . VAL A 1 96 ? 8.724 3.845 4.768 1.00 82.81 96 VAL A N 1
ATOM 746 C CA . VAL A 1 96 ? 8.581 4.952 5.712 1.00 82.81 96 VAL A CA 1
ATOM 747 C C . VAL A 1 96 ? 9.947 5.570 5.989 1.00 82.81 96 VAL A C 1
ATOM 749 O O . VAL A 1 96 ? 10.857 4.895 6.462 1.00 82.81 96 VAL A O 1
ATOM 752 N N . HIS A 1 97 ? 10.079 6.867 5.706 1.00 81.19 97 HIS A N 1
ATOM 753 C CA . HIS A 1 97 ? 11.345 7.597 5.824 1.00 81.19 97 HIS A CA 1
ATOM 754 C C . HIS A 1 97 ? 11.753 7.924 7.266 1.00 81.19 97 HIS A C 1
ATOM 756 O O . HIS A 1 97 ? 12.945 8.030 7.540 1.00 81.19 97 HIS A O 1
ATOM 762 N N . ASN A 1 98 ? 10.784 8.100 8.170 1.00 84.69 98 ASN A N 1
ATOM 763 C CA . ASN A 1 98 ? 11.031 8.337 9.590 1.00 84.69 98 ASN A CA 1
ATOM 764 C C . ASN A 1 98 ? 10.230 7.343 10.438 1.00 84.69 98 ASN A C 1
ATOM 766 O O . ASN A 1 98 ? 9.006 7.289 10.349 1.00 84.69 98 ASN A O 1
ATOM 770 N N . THR A 1 99 ? 10.935 6.566 11.255 1.00 88.62 99 THR A N 1
ATOM 771 C CA . THR A 1 99 ? 10.362 5.507 12.096 1.00 88.62 99 THR A CA 1
ATOM 772 C C . THR A 1 99 ? 10.727 5.671 13.573 1.00 88.62 99 THR A C 1
ATOM 774 O O . THR A 1 99 ? 10.691 4.692 14.330 1.00 88.62 99 THR A O 1
ATOM 777 N N . ASP A 1 100 ? 11.132 6.875 13.985 1.00 88.12 100 ASP A N 1
ATOM 778 C CA . ASP A 1 100 ? 11.538 7.167 15.362 1.00 88.12 100 ASP A CA 1
ATOM 779 C C . ASP A 1 100 ? 10.365 6.981 16.330 1.00 88.12 100 ASP A C 1
ATOM 781 O O . ASP A 1 100 ? 10.501 6.271 17.332 1.00 88.12 100 ASP A O 1
ATOM 785 N N . THR A 1 101 ? 9.196 7.526 15.981 1.00 92.56 101 THR A N 1
ATOM 786 C CA . THR A 1 101 ? 7.960 7.434 16.772 1.00 92.56 101 THR A CA 1
ATOM 787 C C . THR A 1 101 ? 6.799 6.816 15.989 1.00 92.56 101 THR A C 1
ATOM 789 O O . THR A 1 101 ? 6.827 6.722 14.761 1.00 92.56 101 THR A O 1
ATOM 792 N N . LEU A 1 102 ? 5.749 6.388 16.700 1.00 92.31 102 LEU A N 1
ATOM 793 C CA . LEU A 1 102 ? 4.523 5.900 16.062 1.00 92.31 102 LEU A CA 1
ATOM 794 C C . LEU A 1 102 ? 3.801 7.032 15.318 1.00 92.31 102 LEU A C 1
ATOM 796 O O . LEU A 1 102 ? 3.194 6.802 14.275 1.00 92.31 102 LEU A O 1
ATOM 800 N N . GLU A 1 103 ? 3.881 8.254 15.835 1.00 93.75 103 GLU A N 1
ATOM 801 C CA . GLU A 1 103 ? 3.336 9.464 15.228 1.00 93.75 103 GLU A CA 1
ATOM 802 C C . GLU A 1 103 ? 3.998 9.761 13.876 1.00 93.75 103 GLU A C 1
ATOM 804 O O . GLU A 1 103 ? 3.293 10.077 12.917 1.00 93.75 103 GLU A O 1
ATOM 809 N N . ASP A 1 104 ? 5.317 9.571 13.763 1.00 92.50 104 ASP A N 1
ATOM 810 C CA . ASP A 1 104 ? 6.034 9.698 12.488 1.00 92.50 104 ASP A CA 1
ATOM 811 C C . ASP A 1 104 ? 5.536 8.672 11.462 1.00 92.50 104 ASP A C 1
ATOM 813 O O . ASP A 1 104 ? 5.260 9.005 10.305 1.00 92.50 104 ASP A O 1
ATOM 817 N N . VAL A 1 105 ? 5.347 7.421 11.896 1.00 93.38 105 VAL A N 1
ATOM 818 C CA . VAL A 1 105 ? 4.845 6.352 11.023 1.00 93.38 105 VAL A CA 1
ATOM 819 C C . VAL A 1 105 ? 3.394 6.606 10.606 1.00 93.38 105 VAL A C 1
ATOM 821 O O . VAL A 1 105 ? 3.059 6.414 9.436 1.00 93.38 105 VAL A O 1
ATOM 824 N N . LYS A 1 106 ? 2.543 7.112 11.506 1.00 93.44 106 LYS A N 1
ATOM 825 C CA . LYS A 1 106 ? 1.176 7.560 11.181 1.00 93.44 106 LYS A CA 1
ATOM 826 C C . LYS A 1 106 ? 1.186 8.676 10.133 1.00 93.44 106 LYS A C 1
ATOM 828 O O . LYS A 1 106 ? 0.437 8.612 9.161 1.00 93.44 106 LYS A O 1
ATOM 833 N N . ALA A 1 107 ? 2.058 9.672 10.298 1.00 92.75 107 ALA A N 1
ATOM 834 C CA . ALA A 1 107 ? 2.163 10.813 9.391 1.00 92.75 107 ALA A CA 1
ATOM 835 C C . ALA A 1 107 ? 2.668 10.436 7.985 1.00 92.75 107 ALA A C 1
ATOM 837 O O . ALA A 1 107 ? 2.417 11.173 7.032 1.00 92.75 107 ALA A O 1
ATOM 838 N N . SER A 1 108 ? 3.333 9.283 7.833 1.00 91.69 108 SER A N 1
ATOM 839 C CA . SER A 1 108 ? 3.815 8.796 6.532 1.00 91.69 108 SER A CA 1
ATOM 840 C C . SER A 1 108 ? 2.701 8.532 5.511 1.00 91.69 108 SER A C 1
ATOM 842 O O . SER A 1 108 ? 2.951 8.572 4.308 1.00 91.69 108 SER A O 1
ATOM 844 N N . GLY A 1 109 ? 1.484 8.223 5.976 1.00 91.81 109 GLY A N 1
ATOM 845 C CA . GLY A 1 109 ? 0.362 7.824 5.122 1.00 91.81 109 GLY A CA 1
ATOM 846 C C . GLY A 1 109 ? 0.478 6.420 4.513 1.00 91.81 109 GLY A C 1
ATOM 847 O O . GLY A 1 109 ? -0.423 6.006 3.784 1.00 91.81 109 GLY A O 1
ATOM 848 N N . VAL A 1 110 ? 1.543 5.666 4.818 1.00 93.31 110 VAL A N 1
A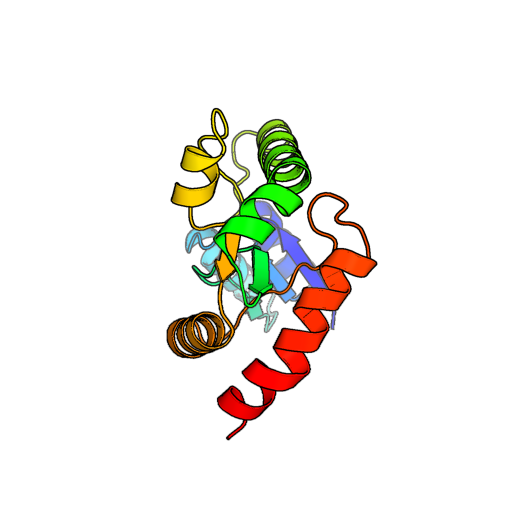TOM 849 C CA . VAL A 1 110 ? 1.713 4.273 4.364 1.00 93.31 110 VAL A CA 1
ATOM 850 C C . VAL A 1 110 ? 0.735 3.331 5.075 1.00 93.31 110 VAL A C 1
ATOM 852 O O . VAL A 1 110 ? 0.241 2.385 4.463 1.00 93.31 110 VAL A O 1
ATOM 855 N N . TYR A 1 111 ? 0.421 3.612 6.339 1.00 95.38 111 TYR A N 1
ATOM 856 C CA . TYR A 1 111 ? -0.474 2.818 7.179 1.00 95.38 111 TYR A CA 1
ATOM 857 C C . TYR A 1 111 ? -1.770 3.584 7.448 1.00 95.38 111 TYR A C 1
ATOM 859 O O . TYR A 1 111 ? -1.735 4.720 7.922 1.00 95.38 111 TYR A O 1
ATOM 867 N N . ALA A 1 112 ? -2.914 2.955 7.189 1.00 96.62 112 ALA A N 1
ATOM 868 C CA . ALA A 1 112 ? -4.231 3.526 7.443 1.00 96.62 112 ALA A CA 1
ATOM 869 C C . ALA A 1 112 ? -5.066 2.580 8.316 1.00 96.62 112 ALA A C 1
ATOM 871 O O . ALA A 1 112 ? -5.511 1.529 7.866 1.00 96.62 112 ALA A O 1
ATOM 872 N N . VAL A 1 113 ? -5.300 2.968 9.568 1.00 97.75 113 VAL A N 1
ATOM 873 C CA . VAL A 1 113 ? -6.279 2.316 10.449 1.00 97.75 113 VAL A CA 1
ATOM 874 C C . VAL A 1 113 ? -7.511 3.208 10.462 1.00 97.75 113 VAL A C 1
ATOM 876 O O . VAL A 1 113 ? -7.429 4.348 10.917 1.00 97.75 113 VAL A O 1
ATOM 879 N N . VAL A 1 114 ? -8.604 2.732 9.872 1.00 98.31 114 VAL A N 1
ATOM 880 C CA . VAL A 1 114 ? -9.728 3.579 9.452 1.00 98.31 114 VAL A CA 1
ATOM 881 C C . VAL A 1 114 ? -11.074 2.927 9.724 1.00 98.31 114 VAL A C 1
ATOM 883 O O . VAL A 1 114 ? -11.201 1.703 9.769 1.00 98.31 114 VAL A O 1
ATOM 886 N N . THR A 1 115 ? -12.101 3.758 9.842 1.00 98.69 115 THR A N 1
ATOM 887 C CA . THR A 1 115 ? -13.497 3.317 9.873 1.00 98.69 115 THR A CA 1
ATOM 888 C C . THR A 1 115 ? -13.963 2.753 8.527 1.00 98.69 115 THR A C 1
ATOM 890 O O . THR A 1 115 ? -13.347 3.026 7.490 1.00 98.69 115 THR A O 1
ATOM 893 N N . PRO A 1 116 ? -15.066 1.976 8.487 1.00 98.44 116 PRO A N 1
ATOM 894 C CA . PRO A 1 116 ? -15.641 1.517 7.225 1.00 98.44 116 PRO A CA 1
ATOM 895 C C . PRO A 1 116 ? -15.954 2.660 6.248 1.00 98.44 116 PRO A C 1
ATOM 897 O O . PRO A 1 116 ? -15.630 2.554 5.066 1.00 98.44 116 PRO A O 1
ATOM 900 N N . ASP A 1 117 ? -16.514 3.771 6.734 1.00 98.25 117 ASP A N 1
ATOM 901 C CA . ASP A 1 117 ? -16.874 4.924 5.898 1.00 98.25 117 ASP A CA 1
ATOM 902 C C . ASP A 1 117 ? -15.636 5.623 5.324 1.00 98.25 117 ASP A C 1
ATOM 904 O O . ASP A 1 117 ? -15.590 5.973 4.141 1.00 98.25 117 ASP A O 1
ATOM 908 N N . GLU A 1 118 ? -14.588 5.770 6.134 1.00 98.12 118 GLU A N 1
ATOM 909 C CA . GLU A 1 118 ? -13.299 6.288 5.680 1.00 98.12 118 GLU A CA 1
ATOM 910 C C . GLU A 1 118 ? -12.654 5.351 4.653 1.00 98.12 118 GLU A C 1
ATOM 912 O O . GLU A 1 118 ? -12.144 5.822 3.636 1.00 98.12 118 GLU A O 1
ATOM 917 N N . CYS A 1 119 ? -12.740 4.031 4.851 1.00 97.94 119 CYS A N 1
ATOM 918 C CA . CYS A 1 119 ? -12.259 3.037 3.891 1.00 97.94 119 CYS A CA 1
ATOM 919 C C . CYS A 1 119 ? -12.991 3.144 2.541 1.00 97.94 119 CYS A C 1
ATOM 921 O O . CYS A 1 119 ? -12.351 3.149 1.487 1.00 97.94 119 CYS A O 1
ATOM 923 N N . VAL A 1 120 ? -14.316 3.338 2.546 1.00 97.69 120 VAL A N 1
ATOM 924 C CA . VAL A 1 120 ? -15.093 3.650 1.330 1.00 97.69 120 VAL A CA 1
ATOM 925 C C . VAL A 1 120 ? -14.596 4.947 0.681 1.00 97.69 120 VAL A C 1
ATOM 927 O O . VAL A 1 120 ? -14.458 5.014 -0.544 1.00 97.69 120 VAL A O 1
ATOM 930 N N . GLY A 1 121 ? -14.297 5.975 1.479 1.00 97.19 121 GLY A N 1
ATOM 931 C CA . GLY A 1 121 ? -13.704 7.226 1.002 1.00 97.19 121 GLY A CA 1
ATOM 932 C C . GLY A 1 121 ? -12.356 7.017 0.306 1.00 97.19 121 GLY A C 1
ATOM 933 O O . GLY A 1 121 ? -12.141 7.539 -0.791 1.00 97.19 121 GLY A O 1
ATOM 934 N N . LEU A 1 122 ? -11.474 6.201 0.890 1.00 96.12 122 LEU A N 1
ATOM 935 C CA . LEU A 1 122 ? -10.196 5.819 0.284 1.00 96.12 122 LEU A CA 1
ATOM 936 C C . LEU A 1 122 ? -10.414 5.054 -1.027 1.00 96.12 122 LEU A C 1
ATOM 938 O O . LEU A 1 122 ? -9.777 5.378 -2.030 1.00 96.12 122 LEU A O 1
ATOM 942 N N . ALA A 1 123 ? -11.344 4.096 -1.054 1.00 94.69 123 ALA A N 1
ATOM 943 C CA . ALA A 1 123 ? -11.646 3.309 -2.248 1.00 94.69 123 ALA A CA 1
ATOM 944 C C . ALA A 1 123 ? -12.128 4.199 -3.401 1.00 94.69 123 ALA A C 1
ATOM 946 O O . ALA A 1 123 ? -11.643 4.072 -4.523 1.00 94.69 123 ALA A O 1
ATOM 947 N N . LYS A 1 124 ? -13.013 5.164 -3.122 1.00 94.06 124 LYS A N 1
ATOM 948 C CA . LYS A 1 124 ? -13.480 6.147 -4.115 1.00 94.06 124 LYS A CA 1
ATOM 949 C C . LYS A 1 124 ? -12.361 7.073 -4.591 1.00 94.06 124 LYS A C 1
ATOM 951 O O . LYS A 1 124 ? -12.312 7.412 -5.769 1.00 94.06 124 LYS A O 1
ATOM 956 N N . LYS A 1 125 ? -11.470 7.485 -3.687 1.00 94.12 125 LYS A N 1
ATOM 957 C CA . LYS A 1 125 ? -10.355 8.389 -3.997 1.00 94.12 125 LYS A CA 1
ATOM 958 C C . LYS A 1 125 ? -9.291 7.725 -4.873 1.00 94.12 125 LYS A C 1
ATOM 960 O O . LYS A 1 125 ? -8.783 8.365 -5.789 1.00 94.12 125 LYS A O 1
ATOM 965 N N . PHE A 1 126 ? -8.927 6.482 -4.569 1.00 92.00 126 PHE A N 1
ATOM 966 C CA . PHE A 1 126 ? -7.783 5.808 -5.190 1.00 92.00 126 PHE A CA 1
ATOM 967 C C . PHE A 1 126 ? -8.171 4.765 -6.244 1.00 92.00 126 PHE A C 1
ATOM 969 O O . PHE A 1 126 ? -7.320 4.348 -7.026 1.00 92.00 126 PHE A O 1
ATOM 976 N N . GLY A 1 127 ? -9.432 4.329 -6.281 1.00 90.06 127 GLY A N 1
ATOM 977 C CA . GLY A 1 127 ? -9.957 3.328 -7.217 1.00 90.06 127 GLY A CA 1
ATOM 978 C C . GLY A 1 127 ? -9.532 1.887 -6.914 1.00 90.06 127 GLY A C 1
ATOM 979 O O . GLY A 1 127 ? -10.264 0.955 -7.234 1.00 90.06 127 GLY A O 1
ATOM 980 N N . SER A 1 128 ? -8.381 1.692 -6.271 1.00 87.56 128 SER A N 1
ATOM 981 C CA . SER A 1 128 ? -7.889 0.401 -5.795 1.00 87.56 128 SER A CA 1
ATOM 982 C C . SER A 1 128 ? -7.216 0.568 -4.439 1.00 87.56 128 SER A C 1
ATOM 984 O O . SER A 1 128 ? -6.520 1.558 -4.207 1.00 87.56 128 SER A O 1
ATOM 986 N N . LEU A 1 129 ? -7.419 -0.410 -3.559 1.00 91.19 129 LEU A N 1
ATOM 987 C CA . LEU A 1 129 ? -6.835 -0.470 -2.225 1.00 91.19 129 LEU A CA 1
ATOM 988 C C . LEU A 1 129 ? -6.114 -1.805 -2.038 1.00 91.19 129 LEU A C 1
ATOM 990 O O . LEU A 1 129 ? -6.598 -2.845 -2.487 1.00 91.19 129 LEU A O 1
ATOM 994 N N . THR A 1 130 ? -4.981 -1.775 -1.339 1.00 89.00 130 THR A N 1
ATOM 995 C CA . THR A 1 130 ? -4.215 -2.975 -0.992 1.00 89.00 130 THR A CA 1
ATOM 996 C C . THR A 1 130 ? -4.521 -3.377 0.443 1.00 89.00 130 THR A C 1
ATOM 998 O O . THR A 1 130 ? -4.273 -2.615 1.375 1.00 89.00 130 THR A O 1
ATOM 1001 N N . MET A 1 131 ? -5.023 -4.598 0.621 1.00 92.75 131 MET A N 1
ATOM 1002 C CA . MET A 1 131 ? -5.190 -5.208 1.940 1.00 92.75 131 MET A CA 1
ATOM 1003 C C . MET A 1 131 ? -3.981 -6.099 2.229 1.00 92.75 131 MET A C 1
ATOM 1005 O O . MET A 1 131 ? -3.711 -7.034 1.475 1.00 92.75 131 MET A O 1
ATOM 1009 N N . HIS A 1 132 ? -3.269 -5.830 3.324 1.00 93.50 132 HIS A N 1
ATOM 1010 C CA . HIS A 1 132 ? -2.111 -6.616 3.761 1.00 93.50 132 HIS A CA 1
ATOM 1011 C C . HIS A 1 132 ? -2.361 -7.172 5.179 1.00 93.50 132 HIS A C 1
ATOM 1013 O O . HIS A 1 132 ? -1.765 -6.705 6.144 1.00 93.50 132 HIS A O 1
ATOM 1019 N N . PRO A 1 133 ? -3.282 -8.144 5.335 1.00 93.69 133 PRO A N 1
ATOM 1020 C CA . PRO A 1 133 ? -3.825 -8.545 6.639 1.00 93.69 133 PRO A CA 1
ATOM 1021 C C . PRO A 1 133 ? -2.786 -9.124 7.612 1.00 93.69 133 PRO A C 1
ATOM 1023 O O . PRO A 1 133 ? -2.955 -9.010 8.817 1.00 93.69 133 PRO A O 1
ATOM 1026 N N . LEU A 1 134 ? -1.697 -9.712 7.108 1.00 95.88 134 LEU A N 1
ATOM 1027 C CA . LEU A 1 134 ? -0.633 -10.316 7.926 1.00 95.88 134 LEU A CA 1
ATOM 1028 C C . LEU A 1 134 ? 0.638 -9.453 7.994 1.00 95.88 134 LEU A C 1
ATOM 1030 O O . LEU A 1 134 ? 1.718 -9.951 8.319 1.00 95.88 134 LEU A O 1
ATOM 1034 N N . MET A 1 135 ? 0.506 -8.166 7.666 1.00 95.25 135 MET A N 1
ATOM 1035 C CA . MET A 1 135 ? 1.568 -7.164 7.741 1.00 95.25 135 MET A CA 1
ATOM 1036 C C . MET A 1 135 ? 2.308 -7.252 9.079 1.00 95.25 135 MET A C 1
ATOM 1038 O O . MET A 1 135 ? 1.684 -7.394 10.129 1.00 95.25 135 MET A O 1
ATOM 1042 N N . GLY A 1 136 ? 3.642 -7.224 9.045 1.00 94.12 136 GLY A N 1
ATOM 1043 C CA . GLY A 1 136 ? 4.468 -7.223 10.259 1.00 94.12 136 GLY A CA 1
ATOM 1044 C C . GLY A 1 136 ? 4.271 -8.417 11.206 1.00 94.12 136 GLY A C 1
ATOM 1045 O O . GLY A 1 136 ? 4.733 -8.356 12.343 1.00 94.12 136 GLY A O 1
ATOM 1046 N N . GLY A 1 137 ? 3.592 -9.490 10.776 1.00 96.00 137 GLY A N 1
ATOM 1047 C CA . GLY A 1 137 ? 3.267 -10.637 11.628 1.00 96.00 137 GLY A CA 1
ATOM 1048 C C . GLY A 1 137 ? 2.058 -10.424 12.546 1.00 96.00 137 GLY A C 1
ATOM 1049 O O . GLY A 1 137 ? 2.019 -11.005 13.631 1.00 96.00 137 GLY A O 1
ATOM 1050 N N . ILE A 1 138 ? 1.088 -9.597 12.134 1.00 97.25 138 ILE A N 1
ATOM 1051 C CA . ILE A 1 138 ? -0.194 -9.430 12.837 1.00 97.25 138 ILE A CA 1
ATOM 1052 C C . ILE A 1 138 ? -0.846 -10.802 13.126 1.00 97.25 138 ILE A C 1
ATOM 1054 O O . ILE A 1 138 ? -0.885 -11.657 12.234 1.00 97.25 138 ILE A O 1
ATOM 1058 N N . PRO A 1 139 ? -1.391 -11.020 14.342 1.00 97.31 139 PRO A N 1
ATOM 1059 C CA . PRO A 1 139 ? -2.143 -12.223 14.673 1.00 97.31 139 PRO A CA 1
ATOM 1060 C C . PRO A 1 139 ? -3.324 -12.423 13.715 1.00 97.31 139 PRO A C 1
ATOM 1062 O O . PRO A 1 139 ? -4.071 -11.466 13.483 1.00 97.31 139 PRO A O 1
ATOM 1065 N N . PRO A 1 140 ? -3.540 -13.638 13.183 1.00 97.75 140 PRO A N 1
ATOM 1066 C CA . PRO A 1 140 ? -4.628 -13.904 12.245 1.00 97.75 140 PRO A CA 1
ATOM 1067 C C . PRO A 1 140 ? -6.005 -13.462 12.747 1.00 97.75 140 PRO A C 1
ATOM 1069 O O . PRO A 1 140 ? -6.815 -13.000 11.954 1.00 97.75 140 PRO A O 1
ATOM 1072 N N . GLU A 1 141 ? -6.264 -13.541 14.051 1.00 97.31 141 GLU A N 1
ATOM 1073 C CA . GLU A 1 141 ? -7.534 -13.136 14.657 1.00 97.31 141 GLU A CA 1
ATOM 1074 C C . GLU A 1 141 ? -7.753 -11.621 14.545 1.00 97.31 141 GLU A C 1
ATOM 1076 O O . GLU A 1 141 ? -8.830 -11.177 14.158 1.00 97.31 141 GLU A O 1
ATOM 1081 N N . LEU A 1 142 ? -6.708 -10.826 14.805 1.00 96.62 142 LEU A N 1
ATOM 1082 C CA . LEU A 1 142 ? -6.758 -9.369 14.660 1.00 96.62 142 LEU A CA 1
ATOM 1083 C C . LEU A 1 142 ? -6.917 -8.965 13.189 1.00 96.62 142 LEU A C 1
ATOM 1085 O O . LEU A 1 142 ? -7.660 -8.039 12.874 1.00 96.62 142 LEU A O 1
ATOM 1089 N N . ALA A 1 143 ? -6.249 -9.675 12.281 1.00 97.44 143 ALA A N 1
ATOM 1090 C CA . ALA A 1 143 ? -6.426 -9.473 10.850 1.00 97.44 143 ALA A CA 1
ATOM 1091 C C . ALA A 1 143 ? -7.861 -9.798 10.401 1.00 97.44 143 ALA A C 1
ATOM 1093 O O . ALA A 1 143 ? -8.453 -9.055 9.615 1.00 97.44 143 ALA A O 1
ATOM 1094 N N . GLN A 1 144 ? -8.426 -10.890 10.923 1.00 98.00 144 GLN A N 1
ATOM 1095 C CA . GLN A 1 144 ? -9.776 -11.342 10.608 1.00 98.00 144 GLN A CA 1
ATOM 1096 C C . GLN A 1 144 ? -10.831 -10.319 11.043 1.00 98.00 144 GLN A C 1
ATOM 1098 O O . GLN A 1 144 ? -11.717 -10.026 10.248 1.00 98.00 144 GLN A O 1
ATOM 1103 N N . GLU A 1 145 ? -10.687 -9.692 12.220 1.00 97.62 145 GLU A N 1
ATOM 1104 C CA . GLU A 1 145 ? -11.579 -8.606 12.672 1.00 97.62 145 GLU A CA 1
ATOM 1105 C C . GLU A 1 145 ? -11.728 -7.500 11.604 1.00 97.62 145 GLU A C 1
ATOM 1107 O O . GLU A 1 145 ? -12.837 -7.037 11.322 1.00 97.62 145 GLU A O 1
ATOM 1112 N N . SER A 1 146 ? -10.623 -7.103 10.959 1.00 98.19 146 SER A N 1
ATOM 1113 C CA . SER A 1 146 ? -10.667 -6.111 9.879 1.00 98.19 146 SER A CA 1
ATOM 1114 C C . SER A 1 146 ? -11.281 -6.653 8.594 1.00 98.19 146 SER A C 1
ATOM 1116 O O . SER A 1 146 ? -11.940 -5.893 7.879 1.00 98.19 146 SER A O 1
ATOM 1118 N N . LEU A 1 147 ? -11.013 -7.909 8.238 1.00 98.25 147 LEU A N 1
ATOM 1119 C CA . LEU A 1 147 ? -11.547 -8.506 7.014 1.00 98.25 147 LEU A CA 1
ATOM 1120 C C . LEU A 1 147 ? -13.064 -8.695 7.107 1.00 98.25 147 LEU A C 1
ATOM 1122 O O . LEU A 1 147 ? -13.764 -8.398 6.140 1.00 98.25 147 LEU A O 1
ATOM 1126 N N . ASP A 1 148 ? -13.570 -9.078 8.278 1.00 98.38 148 ASP A N 1
ATOM 1127 C CA . ASP A 1 148 ? -15.002 -9.216 8.543 1.00 98.38 148 ASP A CA 1
ATOM 1128 C C . ASP A 1 148 ? -15.720 -7.866 8.389 1.00 98.38 148 ASP A C 1
ATOM 1130 O O . ASP A 1 148 ? -16.772 -7.776 7.753 1.00 98.38 148 ASP A O 1
ATOM 1134 N N . LEU A 1 149 ? -15.134 -6.776 8.905 1.00 98.12 149 LEU A N 1
ATOM 1135 C CA . LEU A 1 149 ? -15.682 -5.426 8.726 1.00 98.12 149 LEU A CA 1
ATOM 1136 C C . LEU A 1 149 ? -15.596 -4.942 7.275 1.00 98.12 149 LEU A C 1
ATOM 1138 O O . LEU A 1 149 ? -16.534 -4.307 6.783 1.00 98.12 149 LEU A O 1
ATOM 1142 N N . LEU A 1 150 ? -14.496 -5.242 6.579 1.00 97.81 150 LEU A N 1
ATOM 1143 C CA . LEU A 1 150 ? -14.359 -4.955 5.153 1.00 97.81 150 LEU A CA 1
ATOM 1144 C C . LEU A 1 150 ? -15.486 -5.639 4.363 1.00 97.81 150 LEU A C 1
ATOM 1146 O O . LEU A 1 150 ? -16.170 -4.980 3.577 1.00 97.81 150 LEU A O 1
ATOM 1150 N N . GLU A 1 151 ? -15.710 -6.933 4.595 1.00 97.81 151 GLU A N 1
ATOM 1151 C CA . GLU A 1 151 ? -16.752 -7.713 3.929 1.00 97.81 151 GLU A CA 1
ATOM 1152 C C . GLU A 1 151 ? -18.158 -7.214 4.270 1.00 97.81 151 GLU A C 1
ATOM 1154 O O . GLU A 1 151 ? -18.968 -7.008 3.366 1.00 97.81 151 GLU A O 1
ATOM 1159 N N . ALA A 1 152 ? -18.448 -6.984 5.551 1.00 98.12 152 ALA A N 1
ATOM 1160 C CA . ALA A 1 152 ? -19.791 -6.650 6.007 1.00 98.12 152 ALA A CA 1
ATOM 1161 C C . ALA A 1 152 ? -20.197 -5.197 5.713 1.00 98.12 152 ALA A C 1
ATOM 1163 O O . ALA A 1 152 ? -21.381 -4.931 5.502 1.00 98.12 152 ALA A O 1
ATOM 1164 N N . LYS A 1 153 ? -19.250 -4.245 5.728 1.00 97.94 153 LYS A N 1
ATOM 1165 C CA . LYS A 1 153 ? -19.566 -2.801 5.720 1.00 97.94 153 LYS A CA 1
ATOM 1166 C C . LYS A 1 153 ? -18.961 -2.017 4.558 1.00 97.94 153 LYS A C 1
ATOM 1168 O O . LYS A 1 153 ? -19.548 -1.025 4.128 1.00 97.94 153 LYS A O 1
ATOM 1173 N N . VAL A 1 154 ? -17.821 -2.447 4.016 1.00 97.44 154 VAL A N 1
ATOM 1174 C CA . VAL A 1 154 ? -17.136 -1.713 2.936 1.00 97.44 154 VAL A CA 1
ATOM 1175 C C . VAL A 1 154 ? -17.523 -2.260 1.566 1.00 97.44 154 VAL A C 1
ATOM 1177 O O . VAL A 1 154 ? -17.999 -1.504 0.718 1.00 97.44 154 VAL A O 1
ATOM 1180 N N . LEU A 1 155 ? -17.365 -3.571 1.344 1.00 96.31 155 LEU A N 1
ATOM 1181 C CA . LEU A 1 155 ? -17.627 -4.206 0.047 1.00 96.31 155 LEU A CA 1
ATOM 1182 C C . LEU A 1 155 ? -19.050 -3.968 -0.493 1.00 96.31 155 LEU A C 1
ATOM 1184 O O . LEU A 1 155 ? -19.161 -3.684 -1.687 1.00 96.31 155 LEU A O 1
ATOM 1188 N N . PRO A 1 156 ? -20.131 -4.038 0.313 1.00 96.62 156 PRO A N 1
ATOM 1189 C CA . PRO A 1 156 ? -21.483 -3.790 -0.186 1.00 96.62 156 PRO A CA 1
ATOM 1190 C C . PRO A 1 156 ? -21.656 -2.351 -0.678 1.00 96.62 156 PRO A C 1
ATOM 1192 O O . PRO A 1 156 ? -22.319 -2.117 -1.683 1.00 96.62 156 PRO A O 1
ATOM 1195 N N . THR A 1 157 ? -21.004 -1.399 -0.012 1.00 95.50 157 THR A N 1
ATOM 1196 C CA . THR A 1 157 ? -21.116 0.036 -0.296 1.00 95.50 157 THR A CA 1
ATOM 1197 C C . THR A 1 157 ? -20.364 0.446 -1.561 1.00 95.50 157 THR A C 1
ATOM 1199 O O . THR A 1 157 ? -20.811 1.340 -2.273 1.00 95.50 157 THR A O 1
ATOM 1202 N N . ILE A 1 158 ? -19.225 -0.186 -1.862 1.00 92.94 158 ILE A N 1
ATOM 1203 C CA . ILE A 1 158 ? -18.434 0.124 -3.071 1.00 92.94 1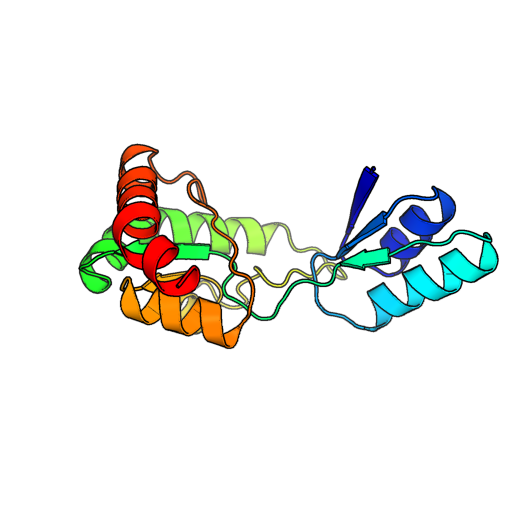58 ILE A CA 1
ATOM 1204 C C . ILE A 1 158 ? -18.892 -0.649 -4.316 1.00 92.94 158 ILE A C 1
ATOM 1206 O O . ILE A 1 158 ? -18.455 -0.332 -5.419 1.00 92.94 158 ILE A O 1
ATOM 1210 N N . ARG A 1 159 ? -19.719 -1.688 -4.142 1.00 86.88 159 ARG A N 1
ATOM 1211 C CA . ARG A 1 159 ? -20.297 -2.486 -5.237 1.00 86.88 159 ARG A CA 1
ATOM 1212 C C . ARG A 1 159 ? -21.678 -1.997 -5.685 1.00 86.88 159 ARG A C 1
ATOM 1214 O O . ARG A 1 159 ? -22.145 -2.465 -6.721 1.00 86.88 159 ARG A O 1
ATOM 1221 N N . ALA A 1 160 ? -22.321 -1.143 -4.889 1.00 71.75 160 ALA A N 1
ATOM 1222 C CA . ALA A 1 160 ? -23.609 -0.521 -5.191 1.00 71.75 160 ALA A CA 1
ATOM 1223 C C . ALA A 1 160 ? -23.461 0.589 -6.239 1.00 71.75 160 ALA A C 1
ATOM 1225 O O . ALA A 1 160 ? -24.357 0.677 -7.107 1.00 71.75 160 ALA A O 1
#

Radius of gyration: 17.73 Å; chains: 1; bounding box: 45×26×50 Å

pLDDT: mean 93.57, std 5.89, range [71.75, 98.69]

Organism: NCBI:txid449393

Foldseek 3Di:
DAEDEFAALVSLLVCLLVLHAYEYQAQDVSNQVSNVVSVVVNVHPYYYHHDFLAAQEEFEDPDLPVVLVVCVVLLLQLQVVVVVPQDPPGDGSLHQPDSPDSVSSVVSNNYYYDYLVVVLVRCVVGVDDDHDLCRSNPDNVSSVNRVVCCVPRNVVVNVD

Secondary structure (DSSP, 8-state):
--EEEESSHHHHHHHHHTT-EEEESS--HHHHHHHHHHHHHHT----EEPPPSS-SEEEE-S-HHHHHHHHHHHHHHHHHHHHHH--TT---TT--S--SSHHHHHHTSSEEEE-HHHHHHHHHHHS-----TTGGG--HHHHHHHHHHIIIIIHHHHH-

Sequence (160 aa):
MLLMGGSTPVAARRAARLHCFFSAANNDPAVADAYREECDKVGFKGFVMLPANAPGFIHVTEDPERDWNRLAPYIMHEARSYGEWQRPGQSSVVHVHNTDTLEDVKASGVYAVVTPDECVGLAKKFGSLTMHPLMGGIPPELAQESLDLLEAKVLPTIRA

InterPro domains:
  IPR036661 Luciferase-like domain superfamily [G3DSA:3.20.20.30] (1-160)
  IPR036661 Luciferase-like domain superfamily [SSF51679] (2-159)